Protein AF-A0A8T4ZGQ9-F1 (afdb_monomer_lite)

Structure (mmCIF, N/CA/C/O backbone):
data_AF-A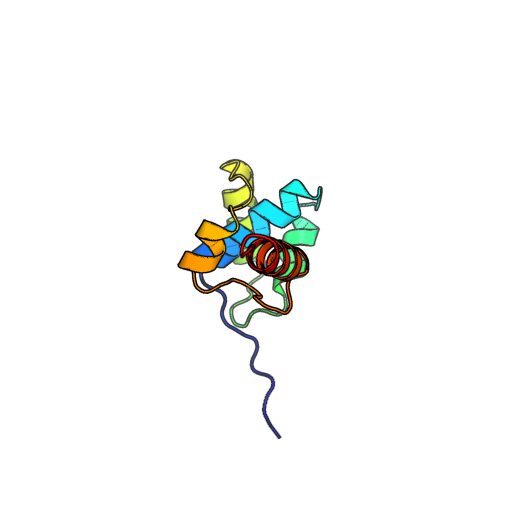0A8T4ZGQ9-F1
#
_entry.id   AF-A0A8T4ZGQ9-F1
#
loop_
_atom_site.group_PDB
_atom_site.id
_atom_site.type_symbol
_atom_site.label_atom_id
_atom_site.label_alt_id
_atom_site.label_comp_id
_atom_site.label_asym_id
_atom_site.label_entity_id
_atom_site.label_seq_id
_atom_site.pdbx_PDB_ins_code
_atom_site.Cartn_x
_atom_site.Cartn_y
_atom_site.Cartn_z
_atom_site.occupancy
_atom_site.B_iso_or_equiv
_atom_site.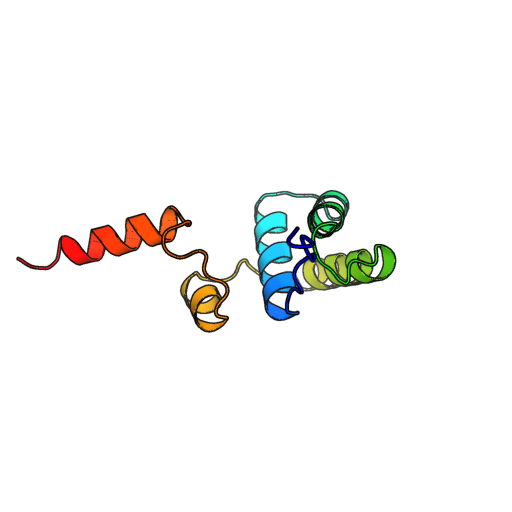auth_seq_id
_atom_site.auth_comp_id
_atom_site.auth_asym_id
_atom_site.auth_atom_id
_atom_site.pdbx_PDB_model_num
ATOM 1 N N . MET A 1 1 ? 7.255 -28.362 -12.932 1.00 36.56 1 MET A N 1
ATOM 2 C CA . MET A 1 1 ? 7.777 -27.385 -11.953 1.00 36.56 1 MET A CA 1
ATOM 3 C C . MET A 1 1 ? 6.947 -26.125 -12.121 1.00 36.56 1 MET A C 1
ATOM 5 O O . MET A 1 1 ? 7.039 -25.527 -13.182 1.00 36.56 1 MET A O 1
ATOM 9 N N . ALA A 1 2 ? 6.050 -25.798 -11.186 1.00 52.00 2 ALA A N 1
ATOM 10 C CA . ALA A 1 2 ? 5.248 -24.580 -11.304 1.00 52.00 2 ALA A CA 1
ATOM 11 C C . ALA A 1 2 ? 6.188 -23.379 -11.157 1.00 52.00 2 ALA A C 1
ATOM 13 O O . ALA A 1 2 ? 6.767 -23.183 -10.089 1.00 52.00 2 ALA A O 1
ATOM 14 N N . SER A 1 3 ? 6.390 -22.629 -12.238 1.00 52.06 3 SER A N 1
ATOM 15 C CA . SER A 1 3 ? 7.023 -21.317 -12.173 1.00 52.06 3 SER A CA 1
ATOM 16 C C . SER A 1 3 ? 6.246 -20.495 -11.148 1.00 52.06 3 SER A C 1
ATOM 18 O O . SER A 1 3 ? 5.043 -20.299 -11.302 1.00 52.06 3 SER A O 1
ATOM 20 N N . LEU A 1 4 ? 6.904 -20.076 -10.065 1.00 65.81 4 LEU A N 1
ATOM 21 C CA . LEU A 1 4 ? 6.340 -19.128 -9.108 1.00 65.81 4 LEU A CA 1
ATOM 22 C C . LEU A 1 4 ? 6.258 -17.769 -9.809 1.00 65.81 4 LEU A C 1
ATOM 24 O O . LEU A 1 4 ? 7.130 -16.918 -9.638 1.00 65.81 4 LEU A O 1
ATOM 28 N N . GLU A 1 5 ? 5.255 -17.593 -10.666 1.00 78.69 5 GLU A N 1
ATOM 29 C CA . GLU A 1 5 ? 4.976 -16.296 -11.259 1.00 78.69 5 GLU A CA 1
ATOM 30 C C . GLU A 1 5 ? 4.643 -15.327 -10.131 1.00 78.69 5 GLU A C 1
ATOM 32 O O . GLU A 1 5 ? 3.796 -15.585 -9.269 1.00 78.69 5 GLU A O 1
ATOM 37 N N . LYS A 1 6 ? 5.366 -14.208 -10.112 1.00 85.12 6 LYS A N 1
ATOM 38 C CA . LYS A 1 6 ? 5.054 -13.113 -9.206 1.00 85.12 6 LYS A CA 1
ATOM 39 C C . LYS A 1 6 ? 3.599 -12.681 -9.454 1.00 85.12 6 LYS A C 1
ATOM 41 O O . LYS A 1 6 ? 3.171 -12.633 -10.605 1.00 85.12 6 LYS A O 1
ATOM 46 N N . PRO A 1 7 ? 2.817 -12.365 -8.417 1.00 88.62 7 PRO A N 1
ATOM 47 C CA . PRO A 1 7 ? 1.435 -11.947 -8.599 1.00 88.62 7 PRO A CA 1
ATOM 48 C C . PRO A 1 7 ? 1.335 -10.487 -9.055 1.00 88.62 7 PRO A C 1
ATOM 50 O O . PRO A 1 7 ? 2.127 -9.631 -8.651 1.00 88.62 7 PRO A O 1
ATOM 53 N N . TYR A 1 8 ? 0.299 -10.191 -9.840 1.00 90.44 8 TYR A N 1
ATOM 54 C CA . TYR A 1 8 ? -0.102 -8.823 -10.156 1.00 90.44 8 TYR A CA 1
ATOM 55 C C . TYR A 1 8 ? -0.947 -8.229 -9.025 1.00 90.44 8 TYR A C 1
ATOM 57 O O . TYR A 1 8 ? -1.850 -8.883 -8.495 1.00 90.44 8 TYR A O 1
ATOM 65 N N . LEU A 1 9 ? -0.694 -6.964 -8.684 1.00 91.00 9 LEU A N 1
ATOM 66 C CA . LEU A 1 9 ? -1.423 -6.251 -7.640 1.00 91.00 9 LEU A CA 1
ATOM 67 C C . LEU A 1 9 ? -2.211 -5.072 -8.221 1.00 91.00 9 LEU A C 1
ATOM 69 O O . LEU A 1 9 ? -1.635 -4.147 -8.802 1.00 91.00 9 LEU A O 1
ATOM 73 N N . SER A 1 10 ? -3.531 -5.080 -8.016 1.00 92.56 10 SER A N 1
ATOM 74 C CA . SER A 1 10 ? -4.410 -4.003 -8.489 1.00 92.56 10 SER A CA 1
ATOM 75 C C . SER A 1 10 ? -4.067 -2.653 -7.849 1.00 92.56 10 SER A C 1
ATOM 77 O O . SER A 1 10 ? -3.571 -2.583 -6.721 1.00 92.56 10 SER A O 1
ATOM 79 N N . HIS A 1 11 ? -4.390 -1.556 -8.541 1.00 92.44 11 HIS A N 1
ATOM 80 C CA . HIS A 1 11 ? -4.140 -0.206 -8.030 1.00 92.44 11 HIS A CA 1
ATOM 81 C C . HIS A 1 11 ? -4.791 0.034 -6.656 1.00 92.44 11 HIS A C 1
ATOM 83 O O . HIS A 1 11 ? -4.139 0.524 -5.738 1.00 92.44 11 HIS A O 1
ATOM 89 N N . ALA A 1 12 ? -6.042 -0.397 -6.466 1.00 94.00 12 ALA A N 1
ATOM 90 C CA . ALA A 1 12 ? -6.737 -0.255 -5.187 1.00 94.00 12 ALA A CA 1
ATOM 91 C C . ALA A 1 12 ? -6.040 -1.018 -4.043 1.00 94.00 12 ALA A C 1
ATOM 93 O O . ALA A 1 12 ? -5.981 -0.526 -2.916 1.00 94.00 12 ALA A O 1
ATOM 94 N N . MET A 1 13 ? -5.478 -2.199 -4.326 1.00 93.44 13 MET A N 1
ATOM 95 C CA . MET A 1 13 ? -4.707 -2.964 -3.342 1.00 93.44 13 MET A CA 1
ATOM 96 C C . MET A 1 13 ? -3.372 -2.294 -3.011 1.00 93.44 13 MET A C 1
ATOM 98 O O . MET A 1 13 ? -2.984 -2.287 -1.846 1.00 93.44 13 MET A O 1
ATOM 102 N N . ARG A 1 14 ? -2.700 -1.678 -3.994 1.00 95.25 14 ARG A N 1
ATOM 103 C CA . ARG A 1 14 ? -1.485 -0.881 -3.750 1.00 95.25 14 ARG A CA 1
ATOM 104 C C . ARG A 1 14 ? -1.768 0.267 -2.791 1.00 95.25 14 ARG A C 1
ATOM 106 O O . ARG A 1 14 ? -1.056 0.406 -1.804 1.00 95.25 14 ARG A O 1
ATOM 113 N N . VAL A 1 15 ? -2.846 1.022 -3.021 1.00 96.56 15 VAL A N 1
ATOM 114 C CA . VAL A 1 15 ? -3.276 2.101 -2.113 1.00 96.56 15 VAL A CA 1
ATOM 115 C C . VAL A 1 15 ? -3.535 1.561 -0.707 1.00 96.56 15 VAL A C 1
ATOM 117 O O . VAL A 1 15 ? -3.020 2.116 0.263 1.00 96.56 15 VAL A O 1
ATOM 120 N N . ALA A 1 16 ? -4.270 0.451 -0.589 1.00 95.94 16 ALA A N 1
ATOM 121 C CA . ALA A 1 16 ? -4.552 -0.173 0.702 1.00 95.94 16 ALA A CA 1
ATOM 122 C C . ALA A 1 16 ? -3.270 -0.591 1.446 1.00 95.94 16 ALA A C 1
ATOM 124 O O . ALA A 1 16 ? -3.150 -0.332 2.643 1.00 95.94 16 ALA A O 1
ATOM 125 N N . MET A 1 17 ? -2.309 -1.204 0.744 1.00 96.00 17 MET A N 1
ATOM 126 C CA . MET A 1 17 ? -1.030 -1.623 1.322 1.00 96.00 17 MET A CA 1
ATOM 127 C C . MET A 1 17 ? -0.176 -0.434 1.762 1.00 96.00 17 MET A C 1
ATOM 129 O O . MET A 1 17 ? 0.307 -0.430 2.891 1.00 96.00 17 MET A O 1
ATOM 133 N N . VAL A 1 18 ? -0.012 0.580 0.907 1.00 98.00 18 VAL A N 1
ATOM 134 C CA . VAL A 1 18 ? 0.789 1.771 1.231 1.00 98.00 18 VAL A CA 1
ATOM 135 C C . VAL A 1 18 ? 0.206 2.498 2.443 1.00 98.00 18 VAL A C 1
ATOM 137 O O . VAL A 1 18 ? 0.945 2.794 3.379 1.00 98.00 18 VAL A O 1
ATOM 140 N N . ALA A 1 19 ? -1.112 2.723 2.472 1.00 97.69 19 ALA A N 1
ATOM 141 C CA . ALA A 1 19 ? -1.774 3.398 3.587 1.00 97.69 19 ALA A CA 1
ATOM 142 C C . ALA A 1 19 ? -1.613 2.631 4.914 1.00 97.69 19 ALA A C 1
ATOM 144 O O . ALA A 1 19 ? -1.315 3.233 5.945 1.00 97.69 19 ALA A O 1
ATOM 145 N N . GLU A 1 20 ? -1.772 1.304 4.893 1.00 96.69 20 GLU A N 1
ATOM 146 C CA . GLU A 1 20 ? -1.609 0.444 6.072 1.00 96.69 20 GLU A CA 1
ATOM 147 C C . GLU A 1 20 ? -0.160 0.424 6.585 1.00 96.69 20 GLU A C 1
ATOM 149 O O . GLU A 1 20 ? 0.071 0.553 7.787 1.00 96.69 20 GLU A O 1
ATOM 154 N N . LEU A 1 21 ? 0.827 0.267 5.694 1.00 97.50 21 LEU A N 1
ATOM 155 C CA . LEU A 1 21 ? 2.243 0.229 6.076 1.00 97.50 21 LEU A CA 1
ATOM 156 C C . LEU A 1 21 ? 2.716 1.586 6.605 1.00 97.50 21 LEU A C 1
ATOM 158 O O . LEU A 1 21 ? 3.411 1.643 7.619 1.00 97.50 21 LEU A O 1
ATOM 162 N N . HIS A 1 22 ? 2.283 2.678 5.977 1.00 98.12 22 HIS A N 1
ATOM 163 C CA . HIS A 1 22 ? 2.587 4.024 6.447 1.00 98.12 22 HIS A CA 1
ATOM 164 C C . HIS A 1 22 ? 1.985 4.303 7.826 1.00 98.12 22 HIS A C 1
ATOM 166 O O . HIS A 1 22 ? 2.676 4.803 8.709 1.00 98.12 22 HIS A O 1
ATOM 172 N N . ALA A 1 23 ? 0.732 3.900 8.067 1.00 97.19 23 ALA A N 1
ATOM 173 C CA . ALA A 1 23 ? 0.109 4.026 9.386 1.00 97.19 23 ALA A CA 1
ATOM 174 C C . ALA A 1 23 ? 0.826 3.206 10.478 1.00 97.19 23 ALA A C 1
ATOM 176 O O . ALA A 1 23 ? 0.734 3.544 11.655 1.00 97.19 23 ALA A O 1
ATOM 177 N N . LYS A 1 24 ? 1.571 2.157 10.099 1.00 96.75 24 LYS A N 1
ATOM 178 C CA . LYS A 1 24 ? 2.464 1.393 10.991 1.00 96.75 24 LYS A CA 1
ATOM 179 C C . LYS A 1 24 ? 3.846 2.030 11.178 1.00 96.75 24 LYS A C 1
ATOM 181 O O . LYS A 1 24 ? 4.697 1.424 11.824 1.00 96.75 24 LYS A O 1
ATOM 186 N N . GLY A 1 25 ? 4.086 3.211 10.611 1.00 97.69 25 GLY A N 1
ATOM 187 C CA . GLY A 1 25 ? 5.343 3.950 10.735 1.00 97.69 25 GLY A CA 1
ATOM 188 C C . GLY A 1 25 ? 6.446 3.491 9.781 1.00 97.69 25 GLY A C 1
ATOM 189 O O . GLY A 1 25 ? 7.619 3.722 10.058 1.00 97.69 25 GLY A O 1
ATOM 190 N N . TRP A 1 26 ? 6.114 2.805 8.682 1.00 98.38 26 TRP A N 1
ATOM 191 C CA . TRP A 1 26 ? 7.121 2.446 7.681 1.00 98.38 26 TRP A CA 1
ATOM 192 C C . TRP A 1 26 ? 7.522 3.673 6.856 1.00 98.38 26 TRP A C 1
ATOM 194 O O . TRP A 1 26 ? 6.663 4.460 6.457 1.00 98.38 26 TRP A O 1
ATOM 204 N N . SER A 1 27 ? 8.821 3.807 6.571 1.00 97.88 27 SER A N 1
ATOM 205 C CA . SER A 1 27 ? 9.331 4.844 5.670 1.00 97.88 27 SER A CA 1
ATOM 206 C C . SER A 1 27 ? 8.921 4.580 4.221 1.00 97.88 27 SER A C 1
ATOM 208 O O . SER A 1 27 ? 8.592 3.450 3.847 1.00 97.88 27 SER A O 1
ATOM 210 N N . SER A 1 28 ? 8.969 5.621 3.386 1.00 97.38 28 SER A N 1
ATOM 211 C CA . SER A 1 28 ? 8.591 5.503 1.976 1.00 97.38 28 SER A CA 1
ATOM 212 C C . SER A 1 28 ? 9.479 4.499 1.229 1.00 97.38 28 SER A C 1
AT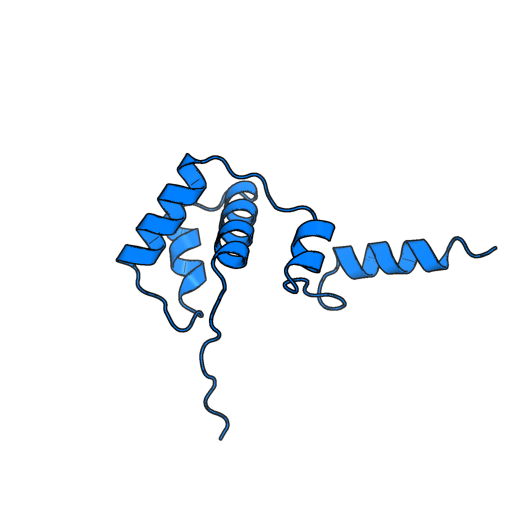OM 214 O O . SER A 1 28 ? 8.985 3.703 0.436 1.00 97.38 28 SER A O 1
ATOM 216 N N . GLU A 1 29 ? 10.765 4.447 1.572 1.00 97.94 29 GLU A N 1
ATOM 217 C CA . GLU A 1 29 ? 11.774 3.564 0.986 1.00 97.94 29 GLU A CA 1
ATOM 218 C C . GLU A 1 29 ? 11.472 2.103 1.318 1.00 97.94 29 GLU A C 1
ATOM 220 O O . GLU A 1 29 ? 11.383 1.265 0.423 1.00 97.94 29 GLU A O 1
ATOM 225 N N . ARG A 1 30 ? 11.191 1.815 2.594 1.00 98.31 30 ARG A N 1
ATOM 226 C CA . ARG A 1 30 ? 10.840 0.466 3.048 1.00 98.31 30 ARG A CA 1
ATOM 227 C C . ARG A 1 30 ? 9.529 -0.016 2.426 1.00 98.31 30 ARG A C 1
ATOM 229 O O . ARG A 1 30 ? 9.356 -1.204 2.161 1.00 98.31 30 ARG A O 1
ATOM 236 N N . ILE A 1 31 ? 8.581 0.895 2.203 1.00 98.31 31 ILE A N 1
ATOM 237 C CA . ILE A 1 31 ? 7.329 0.576 1.511 1.00 98.31 31 ILE A CA 1
ATOM 238 C C . ILE A 1 31 ? 7.603 0.211 0.048 1.00 98.31 31 ILE A C 1
ATOM 240 O O . ILE A 1 31 ? 7.016 -0.754 -0.430 1.00 98.31 31 ILE A O 1
ATOM 244 N N . VAL A 1 32 ? 8.494 0.922 -0.654 1.00 98.25 32 VAL A N 1
ATOM 245 C CA . VAL A 1 32 ? 8.879 0.589 -2.040 1.00 98.25 32 VAL A CA 1
ATOM 246 C C . VAL A 1 32 ? 9.515 -0.800 -2.115 1.00 98.25 32 VAL A C 1
ATOM 248 O O . VAL A 1 32 ? 9.091 -1.615 -2.935 1.00 98.25 32 VAL A O 1
ATOM 251 N N . GLU A 1 33 ? 10.456 -1.107 -1.220 1.00 97.81 33 GLU A N 1
ATOM 252 C CA . GLU A 1 33 ? 11.091 -2.431 -1.126 1.00 97.81 33 GLU A CA 1
ATOM 253 C C . GLU A 1 33 ? 10.059 -3.550 -0.925 1.00 97.81 33 GLU A C 1
ATOM 255 O O . GLU A 1 33 ? 10.161 -4.628 -1.518 1.00 97.81 33 GLU A O 1
ATOM 260 N N . ALA A 1 34 ? 9.002 -3.278 -0.153 1.00 96.94 34 ALA A N 1
ATOM 261 C CA . ALA A 1 34 ? 7.924 -4.226 0.101 1.00 96.94 34 ALA A CA 1
ATOM 262 C C . ALA A 1 34 ? 7.127 -4.619 -1.154 1.00 96.94 34 ALA A C 1
ATOM 264 O O . ALA A 1 34 ? 6.326 -5.544 -1.063 1.00 96.94 34 ALA A O 1
ATOM 265 N N . PHE A 1 35 ? 7.321 -3.971 -2.308 1.00 96.56 35 PHE A N 1
ATOM 266 C CA . PHE A 1 35 ? 6.695 -4.354 -3.576 1.00 96.56 35 PHE A CA 1
ATOM 267 C C . PHE A 1 35 ? 7.581 -5.235 -4.474 1.00 96.56 35 PHE A C 1
ATOM 269 O O . PHE A 1 35 ? 7.087 -5.692 -5.495 1.00 96.56 35 PHE A O 1
ATOM 276 N N . HIS A 1 36 ? 8.825 -5.583 -4.116 1.00 95.56 36 HIS A N 1
ATOM 277 C CA . HIS A 1 36 ? 9.710 -6.412 -4.970 1.00 95.56 36 HIS A CA 1
ATOM 278 C C . HIS A 1 36 ? 9.122 -7.776 -5.401 1.00 95.56 36 HIS A C 1
ATOM 280 O O . HIS A 1 36 ? 9.570 -8.379 -6.385 1.00 95.56 36 HIS A O 1
ATOM 286 N N . TRP A 1 37 ? 8.139 -8.291 -4.659 1.00 93.06 37 TRP A N 1
ATOM 287 C CA . TRP A 1 37 ? 7.481 -9.570 -4.928 1.00 93.06 37 TRP A CA 1
ATOM 288 C C . TRP A 1 37 ? 6.360 -9.492 -5.974 1.00 93.06 37 TRP A C 1
ATOM 290 O O . TRP A 1 37 ? 5.915 -10.548 -6.413 1.00 93.06 37 TRP A O 1
ATOM 300 N N . VAL A 1 38 ? 5.910 -8.301 -6.392 1.00 93.75 38 VAL A N 1
ATOM 301 C CA . VAL A 1 38 ? 4.860 -8.160 -7.423 1.00 93.75 38 VAL A CA 1
ATOM 302 C C . VAL A 1 38 ? 5.452 -8.236 -8.835 1.00 93.75 38 VAL A C 1
ATOM 304 O O . VAL A 1 38 ? 6.622 -7.915 -9.049 1.00 93.75 38 VAL A O 1
ATOM 307 N N . SER A 1 39 ? 4.669 -8.704 -9.808 1.00 93.19 39 SER A N 1
ATOM 308 C CA . SER A 1 39 ? 5.157 -9.029 -11.162 1.00 93.19 39 SER A CA 1
ATOM 309 C C . SER A 1 39 ? 5.614 -7.837 -11.986 1.00 93.19 39 SER A C 1
ATOM 311 O O . SER A 1 39 ? 6.554 -7.947 -12.762 1.00 93.19 39 SER A O 1
ATOM 313 N N . ASP A 1 40 ? 4.936 -6.709 -11.831 1.00 92.94 40 ASP A N 1
ATOM 314 C CA . ASP A 1 40 ? 5.133 -5.461 -12.566 1.00 92.94 40 ASP A CA 1
ATOM 315 C C . ASP A 1 40 ? 5.943 -4.443 -11.752 1.00 92.94 40 ASP A C 1
ATOM 317 O O . ASP A 1 40 ? 5.796 -3.234 -11.939 1.00 92.94 40 ASP A O 1
ATOM 321 N N . PHE A 1 41 ? 6.757 -4.921 -10.803 1.00 95.88 41 PHE A N 1
ATOM 322 C CA . PHE A 1 41 ? 7.600 -4.046 -10.005 1.00 95.88 41 PHE A CA 1
ATOM 323 C C . PHE A 1 41 ? 8.611 -3.316 -10.892 1.00 95.88 41 PHE A C 1
ATOM 325 O O . PHE A 1 41 ? 9.500 -3.923 -11.485 1.00 95.88 41 PHE A O 1
ATOM 332 N N . ASP A 1 42 ? 8.482 -1.997 -10.909 1.00 96.00 42 ASP A N 1
ATOM 333 C CA . ASP A 1 42 ? 9.471 -1.053 -11.409 1.00 96.00 42 ASP A CA 1
ATOM 334 C C . ASP A 1 42 ? 9.752 -0.058 -10.284 1.00 96.00 42 ASP A C 1
ATOM 336 O O . ASP A 1 42 ? 8.815 0.535 -9.738 1.00 96.00 42 ASP A O 1
ATOM 340 N N . GLU A 1 43 ? 11.014 0.092 -9.886 1.00 97.06 43 GLU A N 1
ATOM 341 C CA . GLU A 1 43 ? 11.365 0.858 -8.688 1.00 97.06 43 GLU A CA 1
ATOM 342 C C . GLU A 1 43 ? 10.977 2.334 -8.826 1.00 97.06 43 GLU A C 1
ATOM 344 O O . GLU A 1 43 ? 10.352 2.893 -7.924 1.00 97.06 43 GLU A O 1
ATOM 349 N N . SER A 1 44 ? 11.292 2.951 -9.968 1.00 97.75 44 SER A N 1
ATOM 350 C CA . SER A 1 44 ? 11.010 4.365 -10.234 1.00 97.75 44 SER A CA 1
ATOM 351 C C . SER A 1 44 ? 9.507 4.644 -10.175 1.00 97.75 44 SER A C 1
ATOM 353 O O . SER A 1 44 ? 9.039 5.509 -9.425 1.00 97.75 44 SER A O 1
ATOM 355 N N . ARG A 1 45 ? 8.717 3.838 -10.891 1.00 96.56 45 ARG A N 1
ATOM 356 C CA . ARG A 1 45 ? 7.258 3.951 -10.922 1.00 96.56 45 ARG A CA 1
ATOM 357 C C . ARG A 1 45 ? 6.632 3.644 -9.568 1.00 96.56 45 ARG A C 1
ATOM 359 O O . ARG A 1 45 ? 5.700 4.338 -9.161 1.00 96.56 45 ARG A O 1
ATOM 366 N N . THR A 1 46 ? 7.125 2.629 -8.863 1.00 97.62 46 THR A N 1
ATOM 367 C CA . THR A 1 46 ? 6.618 2.264 -7.535 1.00 97.62 46 THR A CA 1
ATOM 368 C C . THR A 1 46 ? 6.908 3.369 -6.531 1.00 97.62 46 THR A C 1
ATOM 370 O O . THR A 1 46 ? 6.007 3.766 -5.797 1.00 97.62 46 THR A O 1
ATOM 373 N N . ARG A 1 47 ? 8.118 3.934 -6.540 1.00 98.31 47 ARG A N 1
ATOM 374 C CA . ARG A 1 47 ? 8.501 5.069 -5.693 1.00 98.31 47 ARG A CA 1
ATOM 375 C C . ARG A 1 47 ? 7.605 6.276 -5.931 1.00 98.31 47 ARG A C 1
ATOM 377 O O . ARG A 1 47 ? 7.072 6.822 -4.967 1.00 98.31 47 ARG A O 1
ATOM 384 N N . TYR A 1 48 ? 7.361 6.628 -7.194 1.00 97.69 48 TYR A N 1
ATOM 385 C CA . TYR A 1 48 ? 6.420 7.689 -7.549 1.00 97.69 48 TYR A CA 1
ATOM 386 C C . TYR A 1 48 ? 5.008 7.413 -7.007 1.00 97.69 48 TYR A C 1
ATOM 388 O O . TYR A 1 48 ? 4.408 8.279 -6.374 1.00 97.69 48 TYR A O 1
ATOM 396 N N . GLN A 1 49 ? 4.482 6.197 -7.200 1.00 96.88 49 GLN A N 1
ATOM 397 C CA . GLN A 1 49 ? 3.153 5.820 -6.707 1.00 96.88 49 GLN A CA 1
ATOM 398 C C . GLN A 1 49 ? 3.061 5.876 -5.182 1.00 96.88 49 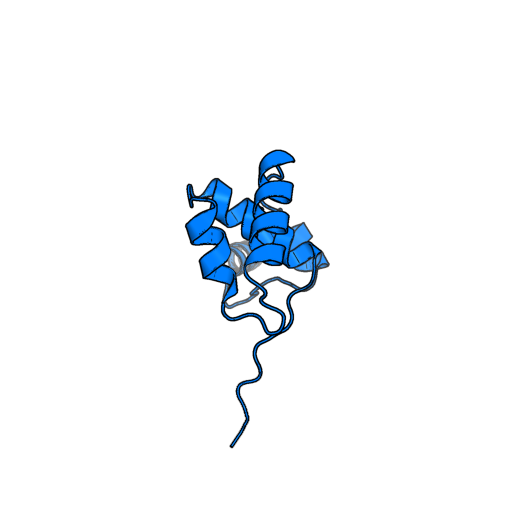GLN A C 1
ATOM 400 O O . GLN A 1 49 ? 2.091 6.413 -4.653 1.00 96.88 49 GLN A O 1
ATOM 405 N N . VAL A 1 50 ? 4.062 5.345 -4.475 1.00 98.00 50 VAL A N 1
ATOM 406 C CA . VAL A 1 50 ? 4.124 5.377 -3.011 1.00 98.00 50 VAL A CA 1
ATOM 407 C C . VAL A 1 50 ? 4.103 6.823 -2.534 1.00 98.00 50 VAL A C 1
ATOM 409 O O . VAL A 1 50 ? 3.202 7.187 -1.786 1.00 98.00 50 VAL A O 1
ATOM 412 N N . GLN A 1 51 ? 5.014 7.669 -3.018 1.00 97.88 51 GLN A N 1
ATOM 413 C CA . GLN A 1 51 ? 5.062 9.083 -2.631 1.00 97.88 51 GLN A CA 1
ATOM 414 C C . GLN A 1 51 ? 3.748 9.808 -2.933 1.00 97.88 51 GLN A C 1
ATOM 416 O O . GLN A 1 51 ? 3.235 10.534 -2.085 1.00 97.88 51 GLN A O 1
ATOM 421 N N . HIS A 1 52 ? 3.159 9.565 -4.106 1.00 97.25 52 HIS A N 1
ATOM 422 C CA . HIS A 1 52 ? 1.868 10.133 -4.473 1.00 97.25 52 HIS A CA 1
ATOM 423 C C . HIS A 1 52 ? 0.771 9.743 -3.472 1.00 97.25 52 HIS A C 1
ATOM 425 O O . HIS A 1 52 ? 0.057 10.616 -2.983 1.00 97.25 52 HIS A O 1
ATOM 431 N N . ILE A 1 53 ? 0.660 8.462 -3.110 1.00 97.25 53 ILE A N 1
ATOM 432 C CA . ILE A 1 53 ? -0.329 7.973 -2.137 1.00 97.25 53 ILE A CA 1
ATOM 433 C C . ILE A 1 53 ? -0.088 8.583 -0.748 1.00 97.25 53 ILE A C 1
ATOM 435 O O . ILE A 1 53 ? -1.044 8.997 -0.091 1.00 97.25 53 ILE A O 1
ATOM 439 N N . LEU A 1 54 ? 1.169 8.672 -0.305 1.00 97.00 54 LEU A N 1
ATOM 440 C CA . LEU A 1 54 ? 1.515 9.265 0.990 1.00 97.00 54 LEU A CA 1
ATOM 441 C C . LEU A 1 54 ? 1.130 10.747 1.056 1.00 97.00 54 LEU A C 1
ATOM 443 O O . LEU A 1 54 ? 0.496 11.168 2.022 1.00 97.00 54 LEU A O 1
ATOM 447 N N . ASN A 1 55 ? 1.417 11.509 -0.001 1.00 97.12 55 ASN A N 1
ATOM 448 C CA . ASN A 1 55 ? 1.082 12.932 -0.088 1.00 97.12 55 ASN A CA 1
ATOM 449 C C . ASN A 1 55 ? -0.434 13.193 -0.066 1.00 97.12 55 ASN A C 1
ATOM 451 O O . ASN A 1 55 ? -0.866 14.244 0.399 1.00 97.12 55 ASN A O 1
ATOM 455 N N . HIS A 1 56 ? -1.250 12.241 -0.527 1.00 96.06 56 HIS A N 1
ATOM 456 C CA . HIS A 1 56 ? -2.714 12.335 -0.456 1.00 96.06 56 HIS A CA 1
ATOM 457 C C . HIS A 1 56 ? -3.283 12.026 0.937 1.00 96.06 56 HIS A C 1
ATOM 459 O O . HIS A 1 56 ? -4.465 12.264 1.180 1.00 96.06 56 HIS A O 1
ATOM 465 N N . GLY A 1 57 ? -2.483 11.476 1.857 1.00 93.25 57 GLY A N 1
ATOM 466 C CA . GLY A 1 57 ? -2.916 11.216 3.230 1.00 93.25 57 GLY A CA 1
ATOM 467 C C . GLY A 1 57 ? -4.016 10.155 3.352 1.00 93.25 57 GLY A C 1
ATOM 468 O O . GLY A 1 57 ? -4.863 10.241 4.247 1.00 93.25 57 GLY A O 1
ATOM 469 N N . TYR A 1 58 ? -4.036 9.155 2.461 1.00 93.81 58 TYR A N 1
ATOM 470 C CA . TYR A 1 58 ? -5.009 8.064 2.539 1.00 93.81 58 TYR A CA 1
ATOM 471 C C . TYR A 1 58 ? -4.933 7.351 3.895 1.00 93.81 58 TYR A C 1
ATOM 473 O O . TYR A 1 58 ? -3.872 6.908 4.336 1.00 93.81 58 TYR A O 1
ATOM 481 N N . LYS A 1 59 ? -6.089 7.192 4.544 1.00 95.56 59 LYS A N 1
ATOM 482 C CA . LYS A 1 59 ? -6.209 6.380 5.761 1.00 95.56 59 LYS A CA 1
ATOM 483 C C . LYS A 1 59 ? -6.251 4.888 5.405 1.00 95.56 59 LYS A C 1
ATOM 485 O O . LYS A 1 59 ? -6.797 4.544 4.352 1.00 95.56 59 LYS A O 1
ATOM 490 N N . PRO A 1 60 ? -5.765 3.997 6.289 1.00 96.56 60 PRO A N 1
ATOM 491 C CA . PRO A 1 60 ? -5.917 2.559 6.110 1.00 96.56 60 PRO A CA 1
ATOM 492 C C . PRO A 1 60 ? -7.362 2.149 5.829 1.00 96.56 60 PRO A C 1
ATOM 494 O O . PRO A 1 60 ? -8.316 2.672 6.419 1.00 96.56 60 PRO A O 1
ATOM 497 N N . PHE A 1 61 ? -7.535 1.203 4.910 1.00 95.69 61 PHE A N 1
ATOM 498 C CA . PHE A 1 61 ? -8.861 0.770 4.488 1.00 95.69 61 PHE A CA 1
ATOM 499 C C . PHE A 1 61 ? -9.547 -0.043 5.591 1.00 95.69 61 PHE A C 1
ATOM 501 O O . PHE A 1 61 ? -8.951 -0.901 6.237 1.00 95.69 61 PHE A O 1
ATOM 508 N N . LYS A 1 62 ? -10.857 0.171 5.764 1.00 94.62 62 LYS A N 1
ATOM 509 C CA . LYS A 1 62 ? -11.685 -0.679 6.631 1.00 94.62 62 LYS A CA 1
ATOM 510 C C . LYS A 1 62 ? -11.699 -2.117 6.099 1.00 94.62 62 LYS A C 1
ATOM 512 O O . LYS A 1 62 ? -11.697 -2.330 4.887 1.00 94.62 62 LYS A O 1
ATOM 517 N N . CYS A 1 63 ? -11.842 -3.106 6.989 1.00 93.25 63 CYS A N 1
ATOM 518 C CA . CYS A 1 63 ? -11.951 -4.516 6.583 1.00 93.25 63 CYS A CA 1
ATOM 519 C C . CYS A 1 63 ? -13.073 -4.760 5.559 1.00 93.25 63 CYS A C 1
ATOM 521 O O . CYS A 1 63 ? -12.874 -5.530 4.627 1.00 93.25 63 CYS A O 1
ATOM 523 N N . SER A 1 64 ? -14.219 -4.080 5.690 1.00 93.19 64 SER A N 1
ATOM 524 C CA . SER A 1 64 ? -15.328 -4.178 4.730 1.00 93.19 64 SER A CA 1
ATOM 525 C C . SER A 1 64 ? -14.945 -3.677 3.333 1.00 93.19 64 SER A C 1
ATOM 527 O O . SER A 1 64 ? -15.343 -4.269 2.332 1.00 93.19 64 SER A O 1
ATOM 529 N N . THR A 1 65 ? -14.120 -2.628 3.244 1.00 94.88 65 THR A N 1
ATOM 530 C CA . THR A 1 65 ? -13.576 -2.139 1.971 1.00 94.88 65 THR A CA 1
ATOM 531 C C . THR A 1 65 ? -12.645 -3.176 1.347 1.00 94.88 65 THR A C 1
ATOM 533 O O . THR A 1 65 ? -12.795 -3.489 0.171 1.00 94.88 65 THR A O 1
ATOM 536 N N . ILE A 1 66 ? -11.731 -3.752 2.134 1.00 93.31 66 ILE A N 1
ATOM 537 C CA . ILE A 1 66 ? -10.789 -4.787 1.671 1.00 93.31 66 ILE A CA 1
ATOM 538 C C . ILE A 1 66 ? -11.541 -6.038 1.176 1.00 93.31 66 ILE A C 1
ATOM 540 O O . ILE A 1 66 ? -11.180 -6.609 0.148 1.00 93.31 66 ILE A O 1
ATOM 544 N N . GLN A 1 67 ? -12.618 -6.435 1.862 1.00 92.06 67 GLN A N 1
ATOM 545 C CA . GLN A 1 67 ? -13.498 -7.533 1.443 1.00 92.06 67 GLN A CA 1
ATOM 546 C C . GLN A 1 67 ? -14.194 -7.239 0.111 1.00 92.06 67 GLN A C 1
ATOM 548 O O . GLN A 1 67 ? -14.154 -8.070 -0.791 1.00 92.06 67 GLN A O 1
ATOM 553 N N . ARG A 1 68 ? -14.767 -6.038 -0.056 1.00 92.62 68 ARG A N 1
ATOM 554 C CA . ARG A 1 68 ? -15.402 -5.625 -1.320 1.00 92.62 68 ARG A CA 1
ATOM 555 C C . ARG A 1 68 ? -14.416 -5.606 -2.493 1.00 92.62 68 ARG A C 1
ATOM 557 O O . ARG A 1 68 ? -14.804 -5.900 -3.616 1.00 92.62 68 ARG A O 1
ATOM 564 N N . LEU A 1 69 ? -13.148 -5.297 -2.224 1.00 90.19 69 LEU A N 1
ATOM 565 C CA . LEU A 1 69 ? -12.059 -5.341 -3.204 1.00 90.19 69 LEU A CA 1
ATOM 566 C C . LEU A 1 69 ? -11.539 -6.762 -3.488 1.00 90.19 69 LEU A C 1
ATOM 568 O O . LEU A 1 69 ? -10.581 -6.900 -4.242 1.00 90.19 69 LEU A O 1
ATOM 572 N N . LYS A 1 70 ? -12.133 -7.806 -2.887 1.00 88.88 70 LYS A N 1
ATOM 573 C CA . LYS A 1 70 ? -11.684 -9.209 -2.984 1.00 88.88 70 LYS A CA 1
ATOM 574 C C . LYS A 1 70 ? -10.203 -9.396 -2.618 1.00 88.88 70 LYS A C 1
ATOM 576 O O . LYS A 1 70 ? -9.521 -10.260 -3.153 1.00 88.88 70 LYS A O 1
ATOM 581 N N . ALA A 1 71 ? -9.717 -8.577 -1.685 1.00 87.50 71 ALA A N 1
ATOM 582 C CA . ALA A 1 71 ? -8.330 -8.556 -1.219 1.00 87.50 71 ALA A CA 1
ATOM 583 C C . ALA A 1 71 ? -8.196 -8.999 0.250 1.00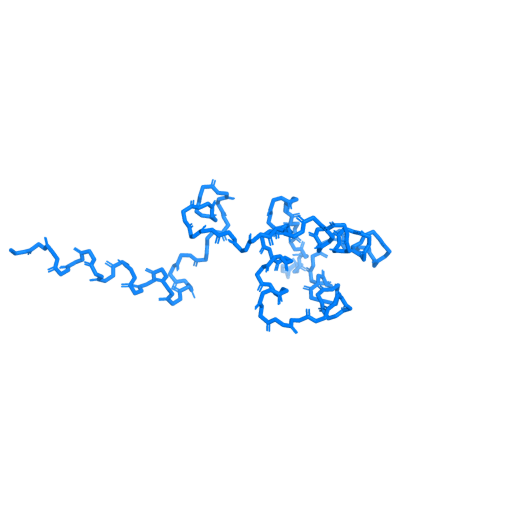 87.50 71 ALA A C 1
ATOM 585 O O . ALA A 1 71 ? -7.155 -8.807 0.879 1.00 87.50 71 ALA A O 1
ATOM 586 N N . CYS A 1 72 ? -9.270 -9.530 0.842 1.00 91.19 72 CYS A N 1
ATOM 587 C CA . CYS A 1 72 ? -9.248 -9.997 2.221 1.00 91.19 72 CYS A CA 1
ATOM 588 C C . CYS A 1 72 ? -8.463 -11.304 2.316 1.00 91.19 72 CYS A C 1
ATOM 590 O O . CYS A 1 72 ? -8.628 -12.193 1.494 1.00 91.19 72 CYS A O 1
ATOM 592 N N . LEU A 1 73 ? -7.646 -11.436 3.360 1.00 90.38 73 LEU A N 1
ATOM 593 C CA . LEU A 1 73 ? -6.923 -12.679 3.639 1.00 90.38 73 LEU A CA 1
ATOM 594 C C . LEU A 1 73 ? -7.806 -13.737 4.326 1.00 90.38 73 LEU A C 1
ATOM 596 O O . LEU A 1 73 ? -7.309 -14.817 4.634 1.00 90.38 73 LEU A O 1
ATOM 600 N N . GLU A 1 74 ? -9.073 -13.407 4.606 1.00 91.19 74 GLU A N 1
ATOM 601 C CA . GLU A 1 74 ? -10.076 -14.298 5.205 1.00 91.19 74 GLU A CA 1
ATOM 602 C C . GLU A 1 74 ? -9.506 -15.049 6.416 1.00 91.19 74 GLU A C 1
ATOM 604 O O . GLU A 1 74 ? -8.963 -14.419 7.330 1.00 91.19 74 GLU A O 1
ATOM 609 N N . ASP A 1 75 ? -9.559 -16.380 6.422 1.00 90.50 75 ASP A N 1
ATOM 610 C CA . ASP A 1 75 ? -9.099 -17.213 7.531 1.00 90.50 75 ASP A CA 1
ATOM 611 C C . ASP A 1 75 ? -7.602 -17.101 7.811 1.00 90.50 75 ASP A C 1
ATOM 613 O O . ASP A 1 75 ? -7.159 -17.468 8.897 1.00 90.50 75 ASP A O 1
ATOM 617 N N . LYS A 1 76 ? -6.800 -16.530 6.907 1.00 91.25 76 LYS A N 1
ATOM 618 C CA . LYS A 1 76 ? -5.387 -16.222 7.176 1.00 91.25 76 LYS A CA 1
ATOM 619 C C . LYS A 1 76 ? -5.222 -14.941 8.008 1.00 91.25 76 LYS A C 1
ATOM 621 O O . LYS A 1 76 ? -4.178 -14.753 8.628 1.00 91.25 76 LYS A O 1
ATOM 626 N N . CYS A 1 77 ? -6.243 -14.082 8.099 1.00 91.00 77 CYS A N 1
ATOM 627 C CA . CYS A 1 77 ? -6.236 -12.869 8.920 1.00 91.00 77 CYS A CA 1
ATOM 628 C C . CYS A 1 77 ? -6.769 -13.121 10.338 1.00 91.00 77 CYS A C 1
ATOM 630 O O . CYS A 1 77 ? -7.928 -13.476 10.548 1.00 91.00 77 CYS A O 1
ATOM 632 N N . GLN A 1 78 ? -5.953 -12.818 11.350 1.00 90.69 78 GLN A N 1
ATOM 633 C CA . GLN A 1 78 ? -6.349 -12.932 12.757 1.00 90.69 78 GLN A CA 1
ATOM 634 C C . GLN A 1 78 ? -7.561 -12.056 13.120 1.00 90.69 78 GLN A C 1
ATOM 636 O O . GLN A 1 78 ? -8.402 -12.482 13.911 1.00 90.69 78 GLN A O 1
ATOM 641 N N . ILE A 1 79 ? -7.676 -10.852 12.546 1.00 89.88 79 ILE A N 1
ATOM 642 C CA . ILE A 1 79 ? -8.815 -9.949 12.790 1.00 89.88 79 ILE A CA 1
ATOM 643 C C . ILE A 1 79 ? -10.102 -10.553 12.225 1.00 89.88 79 ILE A C 1
ATOM 645 O O . ILE A 1 79 ? -11.131 -10.529 12.897 1.00 89.88 79 ILE A O 1
ATOM 649 N N . TYR A 1 80 ? -10.040 -11.114 11.014 1.00 89.75 80 TYR A N 1
ATOM 650 C CA . TYR A 1 80 ? -11.181 -11.773 10.383 1.00 89.75 80 TYR A CA 1
ATOM 651 C C . TYR A 1 80 ? -11.656 -12.960 11.224 1.00 89.75 80 TYR A C 1
ATOM 653 O O . TYR A 1 80 ? -12.815 -12.983 11.634 1.00 89.75 80 TYR A O 1
ATOM 661 N N . ARG A 1 81 ? -10.736 -13.864 11.600 1.00 90.38 81 ARG A N 1
ATOM 662 C CA . ARG A 1 81 ? -11.046 -15.021 12.458 1.00 90.38 81 ARG A CA 1
ATOM 663 C C . ARG A 1 81 ? -11.689 -14.610 13.784 1.00 90.38 81 ARG A C 1
ATOM 665 O O . ARG A 1 81 ? -12.669 -15.211 14.206 1.00 90.38 81 ARG A O 1
ATOM 672 N N . ARG A 1 82 ? -11.162 -13.572 14.444 1.00 88.00 82 ARG A N 1
ATOM 673 C CA . ARG 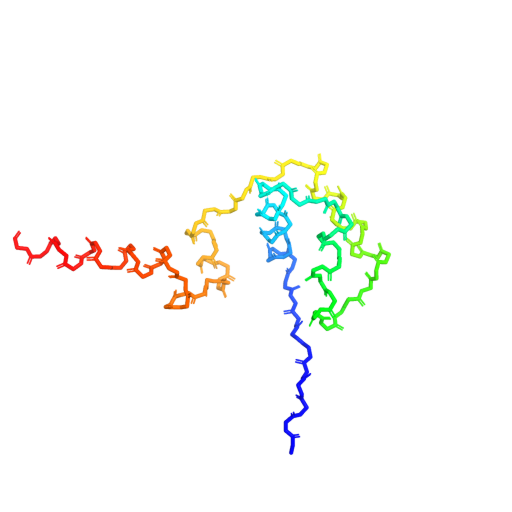A 1 82 ? -11.724 -13.056 15.706 1.00 88.00 82 ARG A CA 1
ATOM 674 C C . ARG A 1 82 ? -13.143 -12.511 15.528 1.00 88.00 82 ARG A C 1
ATOM 676 O O . ARG A 1 82 ? -13.996 -12.769 16.365 1.00 88.00 82 ARG A O 1
ATOM 683 N N . ARG A 1 83 ? -13.411 -11.783 14.439 1.00 82.56 83 ARG A N 1
ATOM 684 C CA . ARG A 1 83 ? -14.751 -11.246 14.145 1.00 82.56 83 ARG A CA 1
ATOM 685 C C . ARG A 1 83 ? -15.758 -12.327 13.750 1.00 82.56 83 ARG A C 1
ATOM 687 O O . ARG A 1 83 ? -16.931 -12.157 14.056 1.00 82.56 83 ARG A O 1
ATOM 694 N N . GLY A 1 84 ? -15.314 -13.399 13.090 1.00 68.19 84 GLY A N 1
ATOM 695 C CA . GLY A 1 84 ? -16.142 -14.570 12.783 1.00 68.19 84 GLY A CA 1
ATOM 696 C C . GLY A 1 84 ? -16.618 -15.276 14.052 1.00 68.19 84 GLY A C 1
ATOM 697 O O . GLY A 1 84 ? -17.817 -15.407 14.251 1.00 68.19 84 GLY A O 1
ATOM 698 N N . LYS A 1 85 ? -15.694 -15.572 14.977 1.00 57.12 85 LYS A N 1
ATOM 699 C CA . LYS A 1 85 ? -16.015 -16.208 16.270 1.00 57.12 85 LYS A CA 1
ATOM 700 C C . LYS A 1 85 ? -16.996 -15.410 17.139 1.00 57.12 85 LYS A C 1
ATOM 702 O O . LYS A 1 85 ? -17.748 -15.995 17.905 1.00 57.12 85 LYS A O 1
ATOM 707 N N . ASN A 1 86 ? -17.010 -14.081 17.015 1.00 55.59 86 ASN A N 1
ATOM 708 C CA . ASN A 1 86 ? -17.966 -13.233 17.734 1.00 55.59 86 ASN A CA 1
ATOM 709 C C . ASN A 1 86 ? -19.394 -13.299 17.163 1.00 55.59 86 ASN A C 1
ATOM 711 O O . ASN A 1 86 ? -20.317 -12.835 17.825 1.00 55.59 86 ASN A O 1
ATOM 715 N N . LYS A 1 87 ? -19.596 -13.827 15.947 1.00 52.75 87 LYS A N 1
ATOM 716 C CA . LYS A 1 87 ? -20.943 -14.077 15.408 1.00 52.75 87 LYS A CA 1
ATOM 717 C C . LYS A 1 87 ? -21.529 -15.386 15.935 1.00 52.75 87 LYS A C 1
ATOM 719 O O . LYS A 1 87 ? -22.730 -15.442 16.163 1.00 52.75 87 LYS A O 1
ATOM 724 N N . ASP A 1 88 ? -20.680 -16.378 16.197 1.00 53.19 88 ASP A N 1
ATOM 725 C CA . ASP A 1 88 ? -21.094 -17.691 16.706 1.00 53.19 88 ASP A CA 1
ATOM 726 C C . ASP A 1 88 ? -21.537 -17.649 18.184 1.00 53.19 88 ASP A C 1
ATOM 728 O O . ASP A 1 88 ? -22.209 -18.559 18.651 1.00 53.19 88 ASP A O 1
ATOM 732 N N . PHE A 1 89 ? -21.206 -16.578 18.920 1.00 46.97 89 PHE A N 1
ATOM 733 C CA . PHE A 1 89 ? -21.604 -16.382 20.324 1.00 46.97 89 PHE A CA 1
ATOM 734 C C . PHE A 1 89 ? -22.928 -15.606 20.502 1.00 46.97 89 PHE A C 1
ATOM 736 O O . PHE A 1 89 ? -23.364 -15.404 21.627 1.00 46.97 89 PHE A O 1
ATOM 743 N N . ASN A 1 90 ? -23.575 -15.171 19.413 1.00 43.44 90 ASN A N 1
ATOM 744 C CA . ASN A 1 90 ? -24.868 -14.461 19.438 1.00 43.44 90 ASN A CA 1
ATOM 745 C C . ASN A 1 90 ? -26.032 -15.322 18.905 1.00 43.44 90 ASN A C 1
ATOM 747 O O . ASN A 1 90 ? -27.031 -14.790 18.423 1.00 43.44 90 ASN A O 1
ATOM 751 N N . ILE A 1 91 ? -25.904 -16.650 18.973 1.00 49.62 91 ILE A N 1
ATOM 752 C CA . ILE A 1 91 ? -27.010 -17.592 18.753 1.00 49.62 91 ILE A CA 1
ATOM 753 C C . ILE A 1 91 ? -27.257 -18.349 20.061 1.00 49.62 91 ILE A C 1
ATOM 755 O O . ILE A 1 91 ? -26.983 -19.541 20.126 1.00 49.62 91 ILE A O 1
ATOM 759 N N . ILE A 1 92 ? -27.712 -17.642 21.102 1.00 42.16 92 ILE A N 1
ATOM 760 C CA . ILE A 1 92 ? -28.577 -18.157 22.181 1.00 42.16 92 ILE A CA 1
ATOM 761 C C . ILE A 1 92 ? -29.394 -16.982 22.720 1.00 42.16 92 ILE A C 1
ATOM 763 O O . ILE A 1 92 ? -28.775 -15.920 22.962 1.00 42.16 92 ILE A O 1
#

Secondary structure (DSSP, 8-state):
----PPPP--HHHHHHHHHHHHHTT--HHHHHHTTTTSTT--HHHHHHHHHHHHHTTPPPPPHHHHHHTT---GGG-HHHHHHHHHHHTS--

Sequence (92 aa):
MASLEKPYLSHAMRVAMVAELHAKGWSSERIVEAFHWVSDFDESRTRYQVQHILNHGYKPFKCSTIQRLKACLEDKCQIYRRRGKNKDFNII

Foldseek 3Di:
DPDPQQAADDPVRLLLQLQVVVVVVDDLQVSLVVCPSHNPRDSVVSSVSSVVSVVVNDHHDDQVRCVVVVNDPQPVDPVNVVVVVVVVVPPD

Radius of gyration: 15.94 Å; chains: 1; bounding box: 40×40×35 Å

pLDDT: mean 88.24, std 15.48, range [36.56, 98.38]